Protein AF-A0AAU0UDK3-F1 (afdb_monomer_lite)

Radius of gyration: 18.2 Å; chains: 1; bounding box: 37×31×49 Å

Foldseek 3Di:
DDQDQADDPPAKDKDKDKAQPDPPPLVVDPDDPPDPVSVVVVVVSSVVIDIDMDIEHEPHEGGFACWDWDQDAPRDIYIYGYNDDAPDPPDRDPDDPDDDHDPDDDDD

Structure (mmCIF, N/CA/C/O backbone):
data_AF-A0AAU0UDK3-F1
#
_entry.id   AF-A0AAU0UDK3-F1
#
loop_
_atom_site.group_PDB
_atom_site.id
_atom_site.type_symbol
_atom_site.label_atom_id
_atom_site.label_alt_id
_atom_site.label_comp_id
_atom_site.label_asym_id
_atom_site.label_entity_id
_atom_site.label_seq_id
_atom_site.pdbx_PDB_ins_code
_atom_site.Cartn_x
_atom_site.Cartn_y
_atom_site.Cartn_z
_atom_site.occupancy
_atom_site.B_iso_or_equiv
_atom_site.auth_seq_id
_atom_site.auth_comp_id
_atom_site.auth_asym_id
_atom_site.auth_atom_id
_atom_site.pdbx_PDB_model_num
ATOM 1 N N . MET A 1 1 ? -18.490 5.723 -1.540 1.00 54.41 1 MET A N 1
ATOM 2 C CA . MET A 1 1 ? -18.559 4.925 -0.297 1.00 54.41 1 MET A CA 1
ATOM 3 C C . MET A 1 1 ? -17.689 5.622 0.732 1.00 54.41 1 MET A C 1
ATOM 5 O O . MET A 1 1 ? -16.573 5.978 0.385 1.00 54.41 1 MET A O 1
ATOM 9 N N . SER A 1 2 ? -18.206 5.893 1.926 1.00 76.62 2 SER A N 1
ATOM 10 C CA . SER A 1 2 ? -17.462 6.531 3.021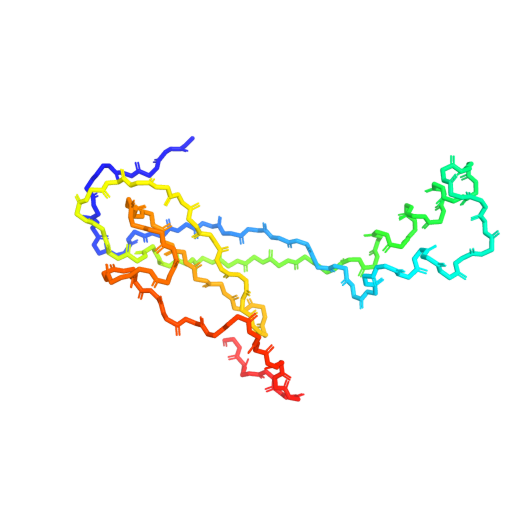 1.00 76.62 2 SER A CA 1
ATOM 11 C C . SER A 1 2 ? -17.440 5.592 4.221 1.00 76.62 2 SER A C 1
ATOM 13 O O . SER A 1 2 ? -18.413 4.867 4.434 1.00 76.62 2 SER A O 1
ATOM 15 N N . LEU A 1 3 ? -16.364 5.617 5.006 1.00 89.06 3 LEU A N 1
ATOM 16 C CA . LEU A 1 3 ? -16.321 4.900 6.279 1.00 89.06 3 LEU A CA 1
ATOM 17 C C . LEU A 1 3 ? -17.397 5.431 7.243 1.00 89.06 3 LEU A C 1
ATOM 19 O O . LEU A 1 3 ? -17.794 6.600 7.145 1.00 89.06 3 LEU A O 1
ATOM 23 N N . PRO A 1 4 ? -17.901 4.594 8.165 1.00 92.88 4 PRO A N 1
ATOM 24 C CA . PRO A 1 4 ? -18.857 5.042 9.165 1.00 92.88 4 PRO A CA 1
ATOM 25 C C . PRO A 1 4 ? -18.203 6.053 10.114 1.00 92.88 4 PRO A C 1
ATOM 27 O O . PRO A 1 4 ? -17.026 5.953 10.443 1.00 92.88 4 PRO A O 1
ATOM 30 N N . ARG A 1 5 ? -18.973 7.029 10.607 1.00 91.62 5 ARG A N 1
ATOM 31 C CA . ARG A 1 5 ? -18.448 8.024 11.563 1.00 91.62 5 ARG A CA 1
ATOM 32 C C . ARG A 1 5 ? -18.024 7.410 12.895 1.00 91.62 5 ARG A C 1
ATOM 34 O O . ARG A 1 5 ? -17.139 7.945 13.545 1.00 91.62 5 ARG A O 1
ATOM 41 N N . LYS A 1 6 ? -18.683 6.324 13.299 1.00 92.62 6 LYS A N 1
ATOM 42 C CA . LYS A 1 6 ? -18.348 5.549 14.491 1.00 92.62 6 LYS A CA 1
ATOM 43 C C . LYS A 1 6 ? -17.796 4.207 14.050 1.00 92.62 6 LYS A C 1
ATOM 45 O O . LYS A 1 6 ? -18.436 3.523 13.249 1.00 92.62 6 LYS A O 1
ATOM 50 N N . TRP A 1 7 ? -16.637 3.850 14.579 1.00 96.44 7 TRP A N 1
ATOM 51 C CA . TRP A 1 7 ? -16.073 2.525 14.393 1.00 96.44 7 TRP A CA 1
ATOM 52 C C . TRP A 1 7 ? -16.941 1.455 15.076 1.00 96.44 7 TRP A C 1
ATOM 54 O O . TRP A 1 7 ? -17.625 1.726 16.067 1.00 96.44 7 TRP A O 1
ATOM 64 N N . HIS A 1 8 ? -16.900 0.231 14.552 1.00 95.44 8 HIS A N 1
ATOM 65 C CA . HIS A 1 8 ? -17.461 -0.952 15.199 1.00 95.44 8 HIS A CA 1
ATOM 66 C C . HIS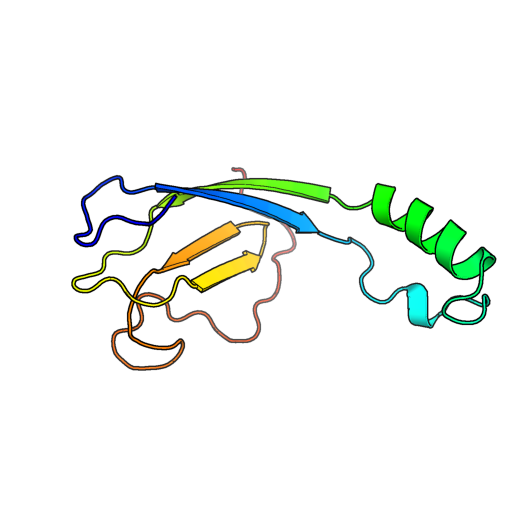 A 1 8 ? -16.580 -2.182 14.924 1.00 95.44 8 HIS A C 1
ATOM 68 O O . HIS A 1 8 ? -15.900 -2.222 13.894 1.00 95.44 8 HIS A O 1
ATOM 74 N N . PRO A 1 9 ? -16.622 -3.215 15.788 1.00 96.25 9 PRO A N 1
ATOM 75 C CA . PRO A 1 9 ? -15.918 -4.469 15.539 1.00 96.25 9 PRO A CA 1
ATOM 76 C C . PRO A 1 9 ? -16.319 -5.093 14.195 1.00 96.25 9 PRO A C 1
ATOM 78 O O . PRO A 1 9 ? -17.495 -5.059 13.818 1.00 96.25 9 PRO A O 1
ATOM 81 N N . GLY A 1 10 ? -15.342 -5.642 13.470 1.00 95.19 10 GLY A N 1
ATOM 82 C CA . GLY A 1 10 ? -15.538 -6.234 12.142 1.00 95.19 10 GLY A CA 1
ATOM 83 C C . GLY A 1 10 ? -15.685 -5.224 10.996 1.00 95.19 10 GLY A C 1
ATOM 84 O O . GLY A 1 10 ? -16.006 -5.619 9.873 1.00 95.19 10 GLY A O 1
ATOM 85 N N . LEU A 1 11 ? -15.468 -3.925 11.242 1.00 96.50 11 LEU A N 1
ATOM 86 C CA . LEU A 1 11 ? -15.381 -2.936 10.170 1.00 96.50 11 LEU A CA 1
ATOM 87 C C . LEU A 1 11 ? -14.169 -3.243 9.281 1.00 96.50 11 LEU A C 1
ATOM 89 O O . LEU A 1 11 ? -13.022 -3.075 9.690 1.00 96.50 11 LEU A O 1
ATOM 93 N N . THR A 1 12 ? -14.437 -3.661 8.047 1.00 96.75 12 THR A N 1
ATOM 94 C CA . THR A 1 12 ? -13.417 -4.040 7.067 1.00 96.75 12 THR A CA 1
ATOM 95 C C . THR A 1 12 ? -13.485 -3.177 5.819 1.00 96.75 12 THR A C 1
ATOM 97 O O . THR A 1 12 ? -14.530 -2.630 5.459 1.00 96.75 12 THR A O 1
ATOM 100 N N . VAL A 1 13 ? -12.353 -3.085 5.128 1.00 95.81 13 VAL A N 1
ATOM 101 C CA . VAL A 1 13 ? -12.243 -2.511 3.789 1.00 95.81 13 VAL A CA 1
ATOM 102 C C . VAL A 1 13 ? -11.595 -3.504 2.837 1.00 95.81 13 VAL A C 1
ATOM 104 O O . VAL A 1 13 ? -10.823 -4.372 3.242 1.00 95.81 13 VAL A O 1
ATOM 107 N N . VAL A 1 14 ? -11.903 -3.357 1.552 1.00 96.88 14 VAL A N 1
ATOM 108 C CA . VAL A 1 14 ? -11.191 -4.049 0.479 1.00 96.88 14 VAL A CA 1
ATOM 109 C C . VAL A 1 14 ? -10.096 -3.120 -0.023 1.00 96.88 14 VAL A C 1
ATOM 111 O O . VAL A 1 14 ? -10.390 -2.008 -0.459 1.00 96.88 14 VAL A O 1
ATOM 114 N N . VAL A 1 15 ? -8.851 -3.583 0.021 1.00 96.94 15 VAL A N 1
ATOM 115 C CA . VAL A 1 15 ? -7.707 -2.885 -0.567 1.00 96.94 15 VAL A CA 1
ATOM 116 C C . VAL A 1 15 ? -7.234 -3.680 -1.772 1.00 96.94 15 VAL A C 1
ATOM 118 O O . VAL A 1 15 ? -6.922 -4.864 -1.655 1.00 96.94 15 VAL A O 1
ATOM 121 N N . GLU A 1 16 ? -7.190 -3.023 -2.926 1.00 97.19 16 GLU A N 1
ATOM 122 C CA . GLU A 1 16 ? -6.663 -3.569 -4.175 1.00 97.19 16 GLU A CA 1
ATOM 123 C C . GLU A 1 16 ? -5.482 -2.713 -4.619 1.00 97.19 16 GLU A C 1
ATOM 125 O O . GLU A 1 16 ? -5.566 -1.483 -4.625 1.00 97.19 16 GLU A O 1
ATOM 130 N N . TRP A 1 17 ? -4.370 -3.356 -4.963 1.00 95.94 17 TRP A N 1
ATOM 131 C CA . TRP A 1 17 ? -3.170 -2.659 -5.410 1.00 95.94 17 TRP A CA 1
ATOM 132 C C . TRP A 1 17 ? -2.403 -3.465 -6.446 1.00 95.94 17 TRP A C 1
ATOM 134 O O . TRP A 1 17 ? -2.582 -4.673 -6.612 1.00 95.94 17 TRP A O 1
ATOM 144 N N . GLU A 1 18 ? -1.535 -2.761 -7.159 1.00 95.25 18 GLU A N 1
ATOM 145 C CA . GLU A 1 18 ? -0.683 -3.314 -8.196 1.00 95.25 18 GLU A CA 1
ATOM 146 C C . GLU A 1 18 ? 0.784 -3.040 -7.827 1.00 95.25 18 GLU A C 1
ATOM 148 O O . GLU A 1 18 ? 1.134 -1.921 -7.453 1.00 95.25 18 GLU A O 1
ATOM 153 N N . LYS A 1 19 ? 1.634 -4.071 -7.882 1.00 92.81 19 LYS A N 1
ATOM 154 C CA . LYS A 1 19 ? 3.064 -4.005 -7.549 1.00 92.81 19 LYS A CA 1
ATOM 155 C C . LYS A 1 19 ? 3.885 -4.251 -8.811 1.00 92.81 19 LYS A C 1
ATOM 157 O O . LYS A 1 19 ? 3.811 -5.332 -9.401 1.00 92.81 19 LYS A O 1
ATOM 162 N N . ASP A 1 20 ? 4.675 -3.251 -9.189 1.00 93.56 20 ASP A N 1
ATOM 163 C CA . ASP A 1 20 ? 5.724 -3.364 -10.206 1.00 93.56 20 ASP A CA 1
ATOM 164 C C . ASP A 1 20 ? 6.908 -4.157 -9.615 1.00 93.56 20 ASP A C 1
ATOM 166 O O . ASP A 1 20 ? 7.450 -3.745 -8.584 1.00 93.56 20 ASP A O 1
ATOM 170 N N . PRO A 1 21 ? 7.301 -5.305 -10.201 1.00 89.81 21 PRO A N 1
ATOM 171 C CA . PRO A 1 21 ? 8.424 -6.103 -9.709 1.00 89.81 21 PRO A CA 1
ATOM 172 C C . PRO A 1 21 ? 9.791 -5.453 -9.971 1.00 89.81 21 PRO A C 1
ATOM 174 O O . PRO A 1 21 ? 10.784 -5.831 -9.350 1.00 89.81 21 PRO A O 1
ATOM 177 N N . THR A 1 22 ? 9.865 -4.491 -10.889 1.00 91.00 22 THR A N 1
ATOM 178 C CA . THR A 1 22 ? 11.103 -3.842 -11.330 1.00 91.00 22 THR A CA 1
ATOM 179 C C . THR A 1 22 ? 10.949 -2.318 -11.355 1.00 91.00 22 THR A C 1
ATOM 181 O O . THR A 1 22 ? 11.134 -1.685 -12.403 1.00 91.00 22 THR A O 1
ATOM 184 N N . PRO A 1 23 ? 10.644 -1.696 -10.201 1.00 88.81 23 PRO A N 1
ATOM 185 C CA . PRO A 1 23 ? 10.412 -0.263 -10.140 1.00 88.81 23 PRO A CA 1
ATOM 186 C C . PRO A 1 23 ? 11.645 0.494 -10.641 1.00 88.81 23 PRO A C 1
ATOM 188 O O . PRO A 1 23 ? 12.790 0.139 -10.355 1.00 88.81 23 PRO A O 1
ATOM 191 N N . HIS A 1 24 ? 11.405 1.553 -11.412 1.00 89.88 24 HIS A N 1
ATOM 192 C CA . HIS A 1 24 ? 12.443 2.412 -11.994 1.00 89.88 24 HIS A CA 1
ATOM 193 C C . HIS A 1 24 ? 13.377 1.752 -13.021 1.00 89.88 24 HIS A C 1
ATOM 195 O O . HIS A 1 24 ? 14.345 2.387 -13.449 1.00 89.88 24 HIS A O 1
ATOM 201 N N . ALA A 1 25 ? 13.080 0.536 -13.502 1.00 92.50 25 ALA A N 1
ATOM 202 C CA . ALA A 1 25 ? 13.849 -0.090 -14.583 1.00 92.50 25 ALA A CA 1
ATOM 203 C C . ALA A 1 25 ? 13.943 0.801 -15.836 1.00 92.50 25 ALA A C 1
ATOM 205 O O . ALA A 1 25 ? 14.968 0.786 -16.522 1.00 92.50 25 ALA A O 1
ATOM 206 N N . TYR A 1 26 ? 12.926 1.642 -16.069 1.00 90.19 26 TYR A N 1
ATOM 207 C CA . TYR A 1 26 ? 12.884 2.620 -17.157 1.00 90.19 26 TYR A CA 1
ATOM 208 C C . TYR A 1 26 ? 14.073 3.585 -17.192 1.00 90.19 26 TYR A C 1
ATOM 210 O O . TYR A 1 26 ? 14.399 4.099 -18.256 1.00 90.19 26 TYR A O 1
ATOM 218 N N . GLY A 1 27 ? 14.746 3.827 -16.062 1.00 91.62 27 GLY A N 1
ATOM 219 C CA . GLY A 1 27 ? 15.914 4.709 -16.009 1.00 91.62 27 GLY A CA 1
ATOM 220 C C . GLY A 1 27 ? 17.153 4.145 -16.714 1.00 91.62 27 GLY A C 1
ATOM 221 O O . GLY A 1 27 ? 18.085 4.892 -16.989 1.00 91.62 27 GLY A O 1
ATOM 222 N N . LYS A 1 28 ? 17.177 2.838 -17.007 1.00 93.81 28 LYS A N 1
ATOM 223 C CA . LYS A 1 28 ? 18.291 2.155 -17.692 1.00 93.81 28 LYS A CA 1
ATOM 224 C C . LYS A 1 28 ? 17.987 1.840 -19.156 1.00 93.81 28 LYS A C 1
ATOM 226 O O . LYS A 1 28 ? 18.780 1.176 -19.821 1.00 93.81 28 LYS A O 1
ATOM 231 N N . TRP A 1 29 ? 16.809 2.218 -19.636 1.00 94.69 29 TRP A N 1
ATOM 232 C CA . TRP A 1 29 ? 16.376 1.893 -20.985 1.00 94.69 29 TRP A CA 1
ATOM 233 C C . TRP A 1 29 ? 17.053 2.803 -22.015 1.00 94.69 29 TRP A C 1
ATOM 235 O O . TRP A 1 29 ? 17.241 3.988 -21.741 1.00 94.69 29 TRP A O 1
ATOM 245 N N . PRO A 1 30 ? 17.438 2.269 -23.188 1.00 95.44 30 PRO A N 1
ATOM 246 C CA . PRO A 1 30 ? 18.061 3.064 -24.242 1.00 95.44 30 PRO A CA 1
ATOM 247 C C . PRO A 1 30 ? 17.070 4.002 -24.947 1.00 95.44 30 PRO A C 1
ATOM 249 O O . PRO A 1 30 ? 17.490 4.980 -25.561 1.00 95.44 30 PRO A O 1
ATOM 252 N N . GLU A 1 31 ? 15.767 3.706 -24.899 1.00 95.44 31 GLU A N 1
ATOM 253 C CA . GLU A 1 31 ? 14.735 4.534 -25.515 1.00 95.44 31 GLU A CA 1
ATOM 254 C C . GLU A 1 31 ? 14.642 5.912 -24.829 1.00 95.44 31 GLU A C 1
ATOM 256 O O . GLU A 1 31 ? 14.518 5.971 -23.601 1.00 95.44 31 GLU A O 1
ATOM 261 N N . PRO A 1 32 ? 14.618 7.031 -25.585 1.00 95.25 32 PRO A N 1
ATOM 262 C CA . PRO A 1 32 ? 14.378 8.350 -25.011 1.00 95.25 32 PRO A CA 1
ATOM 263 C C . PRO A 1 32 ? 13.061 8.377 -24.237 1.00 95.25 32 PRO A C 1
ATOM 265 O O . PRO A 1 32 ? 12.032 7.901 -24.732 1.00 95.25 32 PRO A O 1
ATOM 268 N N . MET A 1 33 ? 13.089 8.943 -23.032 1.00 93.75 33 MET A N 1
ATOM 269 C CA . MET A 1 33 ? 11.916 9.033 -22.166 1.00 93.75 33 MET A CA 1
ATOM 270 C C . MET A 1 33 ? 10.751 9.710 -22.900 1.00 93.75 33 MET A C 1
ATOM 272 O O . MET A 1 33 ? 10.945 10.720 -23.572 1.00 93.75 33 MET A O 1
ATOM 276 N N . PHE A 1 34 ? 9.553 9.134 -22.778 1.00 94.00 34 PHE A N 1
ATOM 277 C CA . PHE A 1 34 ? 8.320 9.595 -23.438 1.00 94.00 34 PHE A CA 1
ATOM 278 C C . PHE A 1 34 ? 8.301 9.528 -24.976 1.00 94.00 34 PHE A C 1
ATOM 280 O O . PHE A 1 34 ? 7.372 10.031 -25.600 1.00 94.00 34 PHE A O 1
ATOM 287 N N . SER A 1 35 ? 9.279 8.877 -25.612 1.00 96.62 35 SER A N 1
ATOM 288 C CA . SER A 1 35 ? 9.153 8.497 -27.025 1.00 96.62 35 SER A CA 1
ATOM 289 C C . SER A 1 35 ? 8.090 7.411 -27.225 1.00 96.62 35 SER A C 1
ATOM 291 O O . SER A 1 35 ? 7.745 6.680 -26.292 1.00 96.62 35 SER A O 1
ATOM 293 N N . ASP A 1 36 ? 7.615 7.230 -28.459 1.00 97.56 36 ASP A N 1
ATOM 294 C CA . ASP A 1 36 ? 6.664 6.158 -28.788 1.00 97.56 36 ASP A CA 1
ATOM 295 C C . ASP A 1 36 ? 7.210 4.771 -28.422 1.00 97.56 36 ASP A C 1
ATOM 297 O O . ASP A 1 36 ? 6.491 3.933 -27.874 1.00 97.56 36 ASP A O 1
ATOM 301 N N . ALA A 1 37 ? 8.507 4.544 -28.657 1.00 96.56 37 ALA A N 1
ATOM 302 C CA . ALA A 1 37 ? 9.188 3.309 -28.278 1.00 96.56 37 ALA A CA 1
ATOM 303 C C . ALA A 1 37 ? 9.205 3.116 -26.751 1.00 96.56 37 ALA A C 1
ATOM 305 O O . ALA A 1 37 ? 8.902 2.024 -26.262 1.00 96.56 37 ALA A O 1
ATOM 306 N N . TRP A 1 38 ? 9.468 4.186 -25.992 1.00 96.25 38 TRP A N 1
ATOM 307 C CA . TRP A 1 38 ? 9.416 4.167 -24.530 1.00 96.25 38 TRP A CA 1
ATOM 308 C C . TRP A 1 38 ? 8.005 3.859 -24.017 1.00 96.25 38 TRP A C 1
ATOM 310 O O . TRP A 1 38 ? 7.831 2.979 -23.175 1.00 96.25 38 TRP A O 1
ATOM 320 N N . HIS A 1 39 ? 6.974 4.508 -24.565 1.00 96.12 39 HIS A N 1
ATOM 321 C CA . HIS A 1 39 ? 5.580 4.247 -24.198 1.00 96.12 39 HIS A CA 1
ATOM 322 C C . HIS A 1 39 ? 5.145 2.817 -24.541 1.00 96.12 39 HIS A C 1
ATOM 324 O O . HIS A 1 39 ? 4.479 2.163 -23.731 1.00 96.12 39 HIS A O 1
ATOM 330 N N . ALA A 1 40 ? 5.552 2.302 -25.705 1.00 96.19 40 ALA A N 1
ATOM 331 C CA . ALA A 1 40 ? 5.282 0.928 -26.109 1.00 96.19 40 ALA A CA 1
ATOM 332 C C . ALA A 1 40 ? 5.925 -0.080 -25.148 1.00 96.19 40 ALA A C 1
ATOM 334 O O . ALA A 1 40 ? 5.286 -1.067 -24.776 1.00 96.19 40 ALA A O 1
ATOM 335 N N . ARG A 1 41 ? 7.160 0.178 -24.702 1.00 95.06 41 ARG A N 1
ATOM 336 C CA . ARG A 1 41 ? 7.839 -0.659 -23.711 1.00 95.06 41 ARG A CA 1
ATOM 337 C C . ARG A 1 41 ? 7.198 -0.559 -22.332 1.00 95.06 41 ARG A C 1
ATOM 339 O O . ARG A 1 41 ? 6.860 -1.595 -21.773 1.00 95.06 41 ARG A O 1
ATOM 346 N N . MET A 1 42 ? 6.920 0.644 -21.829 1.00 94.00 42 MET A N 1
ATOM 347 C CA . MET A 1 42 ? 6.197 0.830 -20.563 1.00 94.00 42 MET A CA 1
ATOM 348 C C . MET A 1 42 ? 4.882 0.052 -20.536 1.00 94.00 42 MET A C 1
ATOM 350 O O . MET A 1 42 ? 4.541 -0.555 -19.525 1.00 94.00 42 MET A O 1
ATOM 354 N N . LYS A 1 43 ? 4.135 0.047 -21.648 1.00 94.75 43 LYS A N 1
ATOM 355 C CA . LYS A 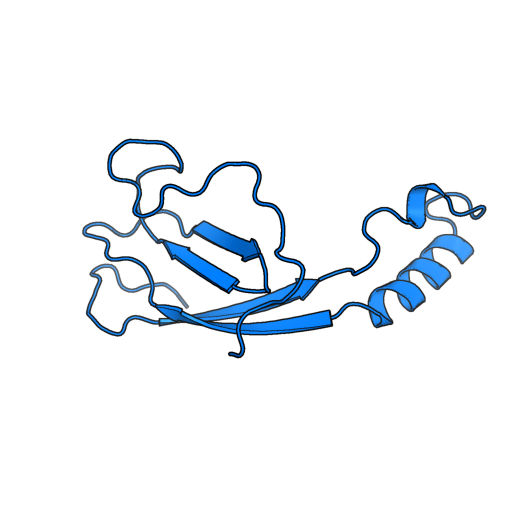1 43 ? 2.890 -0.720 -21.752 1.00 94.75 43 LYS A CA 1
ATOM 356 C C . LYS A 1 43 ? 3.124 -2.225 -21.609 1.00 94.75 43 LYS A C 1
ATOM 358 O O . LYS A 1 43 ? 2.297 -2.879 -20.989 1.00 94.75 43 LYS A O 1
ATOM 363 N N . LYS A 1 44 ? 4.219 -2.761 -22.161 1.00 93.69 44 LYS A N 1
ATOM 364 C CA . LYS A 1 44 ? 4.600 -4.174 -21.998 1.00 93.69 44 LYS A CA 1
ATOM 365 C C . LYS A 1 44 ? 5.011 -4.480 -20.560 1.00 93.69 44 LYS A C 1
ATOM 367 O O . LYS A 1 44 ? 4.543 -5.462 -20.009 1.00 93.69 44 LYS A O 1
ATOM 372 N N . GLU A 1 45 ? 5.821 -3.625 -19.947 1.00 92.62 45 GLU A N 1
ATOM 373 C CA . GLU A 1 45 ? 6.324 -3.825 -18.579 1.00 92.62 45 GLU A CA 1
ATOM 374 C C . GLU A 1 45 ? 5.190 -3.785 -17.549 1.00 92.62 45 GLU A C 1
ATOM 376 O O . GLU A 1 45 ? 5.137 -4.630 -16.665 1.00 92.62 45 GLU A O 1
ATOM 381 N N . LYS A 1 46 ? 4.191 -2.909 -17.739 1.00 91.31 46 LYS A N 1
ATOM 382 C CA . LYS A 1 46 ? 2.974 -2.892 -16.909 1.00 91.31 46 LYS A CA 1
ATOM 383 C C . LYS A 1 46 ? 2.201 -4.215 -16.910 1.00 91.31 46 LYS A C 1
ATOM 385 O O . LYS A 1 46 ? 1.457 -4.467 -15.971 1.00 91.31 46 LYS A O 1
ATOM 390 N N . LEU A 1 47 ? 2.344 -5.058 -17.938 1.00 92.88 47 LEU A N 1
ATOM 391 C CA . LEU A 1 47 ? 1.704 -6.381 -17.959 1.00 92.88 47 LEU A CA 1
ATOM 392 C C . LEU A 1 47 ? 2.345 -7.353 -16.963 1.00 92.88 47 LEU A C 1
ATOM 394 O O . LEU A 1 47 ? 1.694 -8.313 -16.564 1.00 92.88 47 LEU A O 1
ATOM 398 N N . ASN A 1 48 ? 3.591 -7.100 -16.558 1.00 93.00 48 ASN A N 1
ATOM 399 C CA . ASN A 1 48 ? 4.307 -7.901 -15.567 1.00 93.00 48 ASN A CA 1
ATOM 400 C C . ASN A 1 48 ? 3.962 -7.497 -14.130 1.00 93.00 48 ASN A C 1
ATOM 402 O O . ASN A 1 48 ? 4.413 -8.146 -13.184 1.00 93.00 48 ASN A O 1
ATOM 406 N N . ASN A 1 49 ? 3.186 -6.428 -13.948 1.00 93.88 49 ASN A N 1
ATOM 407 C CA . ASN A 1 49 ? 2.774 -6.008 -12.626 1.00 93.88 49 ASN A CA 1
ATOM 408 C C . ASN A 1 49 ? 1.896 -7.079 -11.972 1.00 93.88 49 ASN A C 1
ATOM 410 O O . ASN A 1 49 ? 1.013 -7.675 -12.592 1.00 93.88 49 ASN A O 1
ATOM 414 N N . THR A 1 50 ? 2.119 -7.295 -10.682 1.00 93.38 50 THR A N 1
ATOM 415 C CA . THR A 1 50 ? 1.330 -8.238 -9.889 1.00 93.38 50 THR A CA 1
ATOM 416 C C . THR A 1 50 ? 0.164 -7.514 -9.238 1.00 93.38 50 THR A C 1
ATOM 418 O O . THR A 1 50 ? 0.325 -6.403 -8.735 1.00 93.38 50 THR A O 1
ATOM 421 N N . ARG A 1 51 ? -1.018 -8.130 -9.248 1.00 94.88 51 ARG A N 1
ATOM 422 C CA . ARG A 1 51 ? -2.221 -7.572 -8.624 1.00 94.88 51 ARG A CA 1
ATOM 423 C C . ARG A 1 51 ? -2.517 -8.293 -7.330 1.00 94.88 51 ARG A C 1
ATOM 425 O O . ARG A 1 51 ? -2.475 -9.519 -7.279 1.00 94.88 51 ARG A O 1
ATOM 432 N N . HIS A 1 52 ? -2.859 -7.515 -6.320 1.00 95.19 52 HIS A N 1
ATOM 433 C CA . HIS A 1 52 ? -3.093 -7.988 -4.970 1.00 95.19 52 HIS A CA 1
ATOM 434 C C . HIS A 1 52 ? -4.414 -7.444 -4.456 1.00 95.19 52 HIS A C 1
ATOM 436 O O . HIS A 1 52 ? -4.870 -6.369 -4.858 1.00 95.19 52 HIS A O 1
ATOM 442 N N . ARG A 1 53 ? -5.029 -8.211 -3.564 1.00 96.19 53 ARG A N 1
ATOM 443 C CA . ARG A 1 53 ? -6.293 -7.865 -2.936 1.00 96.19 53 ARG A CA 1
ATOM 444 C C . ARG A 1 53 ? -6.320 -8.411 -1.522 1.00 96.19 53 ARG A C 1
ATOM 446 O O . ARG A 1 53 ? -6.060 -9.593 -1.323 1.00 96.19 53 ARG A O 1
ATOM 453 N N . ALA A 1 54 ? -6.710 -7.572 -0.573 1.00 95.81 54 ALA A N 1
ATOM 454 C CA . ALA A 1 54 ? -6.887 -7.961 0.817 1.00 95.81 54 ALA A CA 1
ATOM 455 C C . ALA A 1 54 ? -8.187 -7.381 1.378 1.00 95.81 54 ALA A C 1
ATOM 457 O O . ALA A 1 54 ? -8.595 -6.274 1.022 1.00 95.81 54 ALA A O 1
ATOM 458 N N . ILE A 1 55 ? -8.834 -8.143 2.259 1.00 96.75 55 ILE A N 1
ATOM 459 C CA . ILE A 1 55 ? -9.889 -7.638 3.138 1.00 96.75 55 ILE A CA 1
ATOM 460 C C . ILE A 1 55 ? -9.216 -7.383 4.479 1.00 96.75 55 ILE A C 1
ATOM 462 O O . ILE A 1 55 ? -8.661 -8.308 5.066 1.00 96.75 55 ILE A O 1
ATOM 466 N N . VAL A 1 56 ? -9.222 -6.133 4.924 1.00 96.75 56 VAL A N 1
ATOM 467 C CA . VAL A 1 56 ? -8.441 -5.686 6.082 1.00 96.75 56 VAL A CA 1
ATOM 468 C C . VAL A 1 56 ? -9.372 -5.008 7.069 1.00 96.75 56 VAL A C 1
ATOM 470 O O . VAL A 1 56 ? -10.206 -4.191 6.674 1.00 96.75 56 VAL A O 1
ATOM 473 N N . GLU A 1 57 ? -9.240 -5.344 8.348 1.00 96.62 57 GLU A N 1
ATOM 474 C CA . GLU A 1 57 ? -9.931 -4.620 9.411 1.00 96.62 57 GLU A CA 1
ATOM 475 C C . GLU A 1 57 ? -9.351 -3.215 9.566 1.00 96.62 57 GLU A C 1
ATOM 477 O O . GLU A 1 57 ? -8.136 -3.010 9.560 1.00 96.62 57 GLU A O 1
ATOM 482 N N . VAL A 1 58 ? -10.235 -2.232 9.708 1.00 97.12 58 VAL A N 1
ATOM 483 C CA . VAL A 1 58 ? -9.829 -0.855 9.979 1.00 97.12 58 VAL A CA 1
ATOM 484 C C . VAL A 1 58 ? -9.500 -0.740 11.460 1.00 97.12 58 VAL A C 1
ATOM 486 O O . VAL A 1 58 ? -10.325 -1.105 12.305 1.00 97.12 58 VAL A O 1
ATOM 489 N N . ALA A 1 59 ? -8.322 -0.202 11.777 1.00 96.94 59 ALA A N 1
ATOM 490 C CA . ALA A 1 59 ? -7.931 0.054 13.157 1.00 96.94 59 ALA A CA 1
ATOM 491 C C . ALA A 1 59 ? -9.010 0.873 13.895 1.00 96.94 59 ALA A C 1
ATOM 493 O O . ALA A 1 59 ? -9.603 1.771 13.287 1.00 96.94 59 ALA A O 1
ATOM 494 N N . PRO A 1 60 ? -9.267 0.595 15.186 1.00 95.81 60 PRO A N 1
ATOM 495 C CA . PRO A 1 60 ? -10.250 1.336 15.966 1.00 95.81 60 PRO A CA 1
ATOM 496 C C . PRO A 1 60 ? -10.014 2.848 15.934 1.00 95.81 60 PRO A C 1
ATOM 498 O O . PRO A 1 60 ? -8.884 3.312 16.084 1.00 95.81 60 PRO A O 1
ATOM 501 N N . TYR A 1 61 ? -11.094 3.611 15.768 1.00 94.50 61 TYR A N 1
ATOM 502 C CA . TYR A 1 61 ? -11.080 5.071 15.833 1.00 94.50 61 TYR A CA 1
ATOM 503 C C . TYR A 1 61 ? -12.318 5.596 16.562 1.00 94.50 61 TYR A C 1
ATOM 505 O O . TYR A 1 61 ? -13.426 5.082 16.397 1.00 94.50 61 TYR A O 1
ATOM 513 N N . GLU A 1 62 ? -12.131 6.637 17.369 1.00 92.38 62 GLU A N 1
ATOM 514 C CA . GLU A 1 62 ? -13.232 7.329 18.052 1.00 92.38 62 GLU A CA 1
ATOM 515 C C . GLU A 1 62 ? -13.858 8.395 17.150 1.00 92.38 62 GLU A C 1
ATOM 517 O O . GLU A 1 62 ? -15.081 8.481 17.024 1.00 92.38 62 GLU A O 1
ATOM 522 N N . GLU A 1 63 ? -13.003 9.165 16.476 1.00 91.69 63 GLU A N 1
ATOM 523 C CA . GLU A 1 63 ? -13.372 10.165 15.484 1.00 91.69 63 GLU A CA 1
ATOM 524 C C . GLU A 1 63 ? -12.801 9.766 14.122 1.00 91.69 63 GLU A C 1
ATOM 526 O O . GLU A 1 63 ? -11.615 9.455 13.993 1.00 91.69 63 GLU A O 1
ATOM 531 N N . LEU A 1 64 ? -13.666 9.762 13.105 1.00 93.50 64 LEU A N 1
ATOM 532 C CA . LEU A 1 64 ? -13.269 9.470 11.734 1.00 93.50 64 LEU A CA 1
ATOM 533 C C . LEU A 1 64 ? -12.358 10.584 11.207 1.00 93.50 64 LEU A C 1
ATOM 535 O O . LEU A 1 64 ? -12.799 11.725 11.062 1.00 93.50 64 LEU A O 1
ATOM 539 N N . GLY A 1 65 ? -11.124 10.228 10.866 1.00 93.31 65 GLY A N 1
ATOM 540 C CA . GLY A 1 65 ? -10.152 11.134 10.263 1.00 93.31 65 GLY A CA 1
ATOM 541 C C . GLY A 1 65 ? -9.713 10.705 8.866 1.00 93.31 65 GLY A C 1
ATOM 542 O O . GLY A 1 65 ? -10.520 10.254 8.048 1.00 93.31 65 GLY A O 1
ATOM 543 N N . VAL A 1 66 ? -8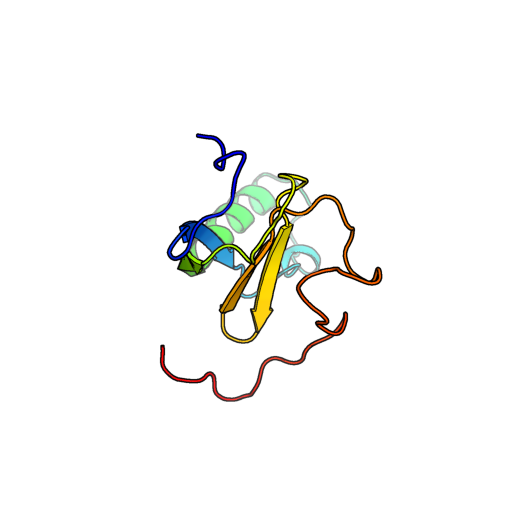.422 10.887 8.581 1.00 92.75 66 VAL A N 1
ATOM 544 C CA . VAL A 1 66 ? -7.818 10.543 7.289 1.00 92.75 66 VAL A CA 1
ATOM 545 C C . VAL A 1 66 ? -7.609 9.037 7.214 1.00 92.75 66 VAL A C 1
ATOM 547 O O . VAL A 1 66 ? -7.231 8.400 8.194 1.00 92.75 66 VAL A O 1
ATOM 550 N N . ILE A 1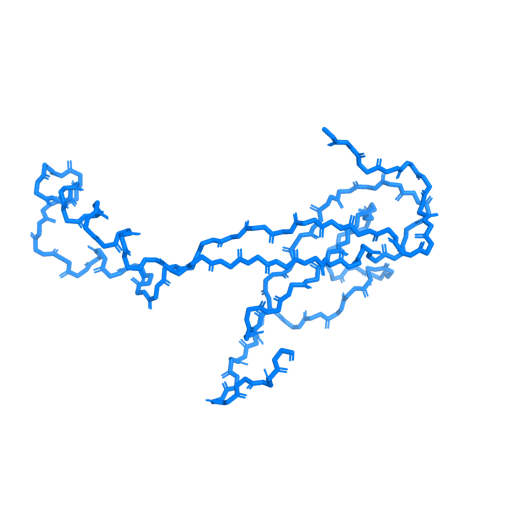 67 ? -7.872 8.471 6.037 1.00 93.94 67 ILE A N 1
ATOM 551 C CA . ILE A 1 67 ? -7.595 7.064 5.767 1.00 93.94 67 ILE A CA 1
ATOM 552 C C . ILE A 1 67 ? -6.136 6.932 5.347 1.00 93.94 67 ILE A C 1
ATOM 554 O O . ILE A 1 67 ? -5.756 7.436 4.291 1.00 93.94 67 ILE A O 1
ATOM 558 N N . ASP A 1 68 ? -5.362 6.198 6.136 1.00 95.19 68 ASP A N 1
ATOM 559 C CA . ASP A 1 68 ? -4.012 5.781 5.783 1.00 95.19 68 ASP A CA 1
ATOM 560 C C . ASP A 1 68 ? -4.005 4.289 5.461 1.00 95.19 68 ASP A C 1
ATOM 562 O O . ASP A 1 68 ? -4.552 3.467 6.204 1.00 95.19 68 ASP A O 1
ATOM 566 N N . VAL A 1 69 ? -3.347 3.938 4.359 1.00 95.75 69 VAL A N 1
ATOM 567 C CA . VAL A 1 69 ? -3.115 2.554 3.944 1.00 95.75 69 VAL A CA 1
ATOM 568 C C . VAL A 1 69 ? -1.615 2.296 3.984 1.00 95.75 69 VAL A C 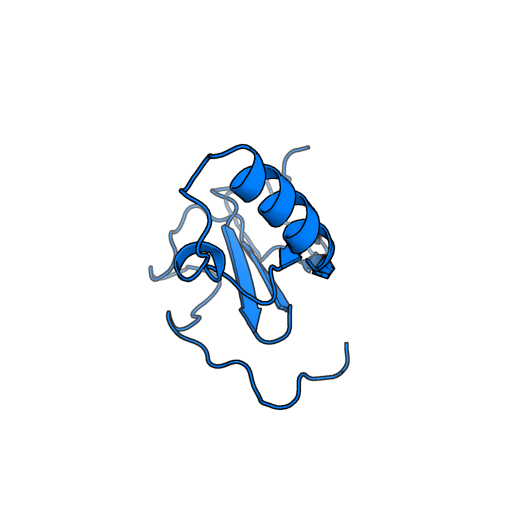1
ATOM 570 O O . VAL A 1 69 ? -0.851 2.909 3.239 1.00 95.75 69 VAL A O 1
ATOM 573 N N . HIS A 1 70 ? -1.196 1.380 4.852 1.00 95.31 70 HIS A N 1
ATOM 574 C CA . HIS A 1 70 ? 0.194 0.956 4.984 1.00 95.31 70 HIS A CA 1
ATOM 575 C C . HIS A 1 70 ? 0.415 -0.303 4.163 1.00 95.31 70 HIS A C 1
ATOM 577 O O . HIS A 1 70 ? -0.188 -1.335 4.452 1.00 95.31 70 HIS A O 1
ATOM 583 N N . PHE A 1 71 ? 1.296 -0.229 3.168 1.00 94.00 71 PHE A N 1
ATOM 584 C CA . PHE A 1 71 ? 1.786 -1.401 2.448 1.00 94.00 71 PHE A CA 1
ATOM 585 C C . PHE A 1 71 ? 3.019 -1.938 3.167 1.00 94.00 71 PHE A C 1
ATOM 587 O O . PHE A 1 71 ? 4.054 -1.275 3.230 1.00 94.00 71 PHE A O 1
ATOM 594 N N . LEU A 1 72 ? 2.883 -3.128 3.732 1.00 93.69 72 LEU A N 1
ATOM 595 C CA . LEU A 1 72 ? 3.906 -3.797 4.521 1.00 93.69 72 LEU A CA 1
ATOM 596 C C . LEU A 1 72 ? 4.599 -4.881 3.677 1.00 93.69 72 LEU A C 1
ATOM 598 O O . LEU A 1 72 ? 4.098 -5.264 2.610 1.00 93.69 72 LEU A O 1
ATOM 602 N N . PRO A 1 73 ? 5.752 -5.400 4.133 1.00 92.44 73 PRO A N 1
ATOM 603 C CA . PRO A 1 73 ? 6.376 -6.556 3.505 1.00 92.44 73 PRO A CA 1
ATOM 604 C C . PRO A 1 73 ? 5.419 -7.737 3.332 1.00 92.44 73 PRO A C 1
ATOM 606 O O . PRO A 1 73 ? 4.433 -7.868 4.060 1.00 92.44 73 PRO A O 1
ATOM 609 N N . CYS A 1 74 ? 5.717 -8.622 2.380 1.00 91.38 74 CYS A N 1
ATOM 610 C CA . CYS A 1 74 ? 4.911 -9.809 2.111 1.00 91.38 74 CYS A CA 1
ATOM 611 C C . CYS A 1 74 ? 3.472 -9.516 1.687 1.00 91.38 74 CYS A C 1
ATOM 613 O O . CYS A 1 74 ? 2.575 -10.321 1.928 1.00 91.38 74 CYS A O 1
ATOM 615 N N . ASN A 1 75 ? 3.254 -8.372 1.028 1.00 91.75 75 ASN A N 1
ATOM 616 C CA . ASN A 1 75 ? 1.941 -7.947 0.536 1.00 91.75 75 ASN A CA 1
ATOM 617 C C . ASN A 1 75 ? 0.890 -7.848 1.661 1.00 91.75 75 ASN A C 1
ATOM 619 O O . ASN A 1 75 ? -0.307 -7.986 1.416 1.00 91.75 75 ASN A O 1
ATOM 623 N N . GLN A 1 76 ? 1.337 -7.602 2.894 1.00 93.38 76 GLN A N 1
ATOM 624 C CA . GLN A 1 76 ? 0.455 -7.312 4.014 1.00 93.38 76 GLN A CA 1
ATOM 625 C C . GLN A 1 76 ? 0.019 -5.849 3.960 1.00 93.38 76 GLN A C 1
ATOM 627 O O . GLN A 1 76 ? 0.753 -4.976 3.492 1.00 93.38 76 GLN A O 1
ATOM 632 N N . VAL A 1 77 ? -1.188 -5.575 4.444 1.00 95.94 77 VAL A N 1
ATOM 633 C CA . VAL A 1 77 ? -1.751 -4.227 4.462 1.00 95.94 77 VAL A CA 1
ATOM 634 C C . VAL A 1 77 ? -2.371 -3.958 5.822 1.00 95.94 77 VAL A C 1
ATOM 636 O O . VAL A 1 77 ? -3.057 -4.816 6.372 1.00 95.94 77 VAL A O 1
ATOM 639 N N . ALA A 1 78 ? -2.149 -2.755 6.340 1.00 96.94 78 ALA A N 1
ATOM 640 C CA . ALA A 1 78 ? -2.820 -2.247 7.528 1.00 96.94 78 ALA A CA 1
ATOM 641 C C . ALA A 1 78 ? -3.527 -0.931 7.193 1.00 96.94 78 ALA A C 1
ATOM 643 O O . ALA A 1 78 ? -3.011 -0.123 6.421 1.00 96.94 78 ALA A O 1
ATOM 644 N N . VAL A 1 79 ? -4.716 -0.720 7.756 1.00 97.19 79 VAL A N 1
ATOM 645 C CA . VAL A 1 79 ? -5.541 0.457 7.460 1.00 97.19 79 VAL A CA 1
ATOM 646 C C . VAL A 1 79 ? -5.938 1.153 8.751 1.00 97.19 79 VAL A C 1
ATOM 648 O O . VAL A 1 79 ? -6.443 0.520 9.677 1.00 97.19 79 VAL A O 1
ATOM 651 N N . SER A 1 80 ? -5.758 2.469 8.796 1.00 96.19 80 SER A N 1
ATOM 652 C CA . SER A 1 80 ? -6.286 3.335 9.853 1.00 96.19 80 SER A CA 1
ATOM 653 C C . SER A 1 80 ? -7.135 4.445 9.256 1.00 96.19 80 SER A C 1
ATOM 655 O O . SER A 1 80 ? -6.948 4.825 8.106 1.00 96.19 80 SER A O 1
ATOM 657 N N . ALA A 1 81 ? -8.066 4.969 10.048 1.00 95.81 81 ALA A N 1
ATOM 658 C CA . ALA A 1 81 ? -8.944 6.067 9.655 1.00 95.81 81 ALA A CA 1
ATOM 659 C C . ALA A 1 81 ? -9.060 7.115 10.778 1.00 95.81 81 ALA A C 1
ATOM 661 O O . ALA A 1 81 ? -10.159 7.487 11.187 1.00 95.81 81 ALA A O 1
ATOM 662 N N . VAL A 1 82 ? -7.917 7.532 11.330 1.00 95.06 82 VAL A N 1
ATOM 663 C CA . VAL A 1 82 ? -7.815 8.401 12.517 1.00 95.06 82 VAL A CA 1
ATOM 664 C C . VAL A 1 82 ? -7.440 9.837 12.139 1.00 95.06 82 VAL A C 1
ATOM 666 O O . VAL A 1 82 ? -6.950 10.103 11.045 1.00 95.06 82 VAL A O 1
ATOM 669 N N . ALA A 1 83 ? -7.659 10.791 13.046 1.00 92.62 83 ALA A N 1
ATOM 670 C CA . ALA A 1 83 ? -7.252 12.190 12.856 1.00 92.62 83 ALA A CA 1
ATOM 671 C C . ALA A 1 83 ? -5.770 12.460 13.202 1.00 92.62 83 ALA A C 1
ATOM 673 O O . ALA A 1 83 ? -5.253 13.544 12.939 1.00 92.62 83 ALA A O 1
ATOM 674 N N . VAL A 1 84 ? -5.091 11.481 13.806 1.00 93.56 84 VAL A N 1
ATOM 675 C CA . VAL A 1 84 ? -3.684 11.559 14.221 1.00 93.56 84 VAL A CA 1
ATOM 676 C C . VAL A 1 84 ? -2.785 11.089 13.078 1.00 93.56 84 VAL A C 1
ATOM 678 O O . VAL A 1 84 ? -3.114 10.126 12.395 1.00 93.56 84 VAL A O 1
ATOM 681 N N . THR A 1 85 ? -1.642 11.742 12.870 1.00 91.25 85 THR A N 1
ATOM 682 C CA . THR A 1 85 ? -0.710 11.395 11.787 1.00 91.25 85 THR A CA 1
ATOM 683 C C . THR A 1 85 ? 0.284 10.293 12.189 1.00 91.25 85 THR A C 1
ATOM 685 O O . THR A 1 85 ? 0.610 10.159 13.375 1.00 91.25 85 THR A O 1
ATOM 688 N N . PRO A 1 86 ? 0.823 9.520 11.221 1.00 91.50 86 PRO A N 1
ATOM 689 C CA . PRO A 1 86 ? 1.864 8.528 11.487 1.00 91.50 86 PRO A CA 1
ATOM 690 C C . PRO A 1 86 ? 3.050 9.096 12.282 1.00 91.50 86 PRO A C 1
ATOM 692 O O . PRO A 1 86 ? 3.575 10.164 11.964 1.00 91.50 86 PRO A O 1
ATOM 695 N N . GLY A 1 87 ? 3.493 8.364 13.309 1.00 90.12 87 GLY A N 1
ATOM 696 C CA . GLY A 1 87 ? 4.618 8.744 14.174 1.00 90.12 87 GLY A CA 1
ATOM 697 C C . GLY A 1 87 ? 4.262 9.666 15.347 1.00 90.12 87 GLY A C 1
ATOM 698 O O . GLY A 1 87 ? 5.124 9.935 16.182 1.00 90.12 87 GLY A O 1
ATOM 699 N N . GLN A 1 88 ? 3.015 10.133 15.445 1.00 92.50 88 GLN A N 1
ATOM 700 C CA . GLN A 1 88 ? 2.522 10.845 16.626 1.00 92.50 88 GLN A CA 1
ATOM 701 C C . GLN A 1 88 ? 1.996 9.873 17.688 1.00 92.50 88 GLN A C 1
ATOM 703 O O . GLN A 1 88 ? 1.545 8.764 17.389 1.00 92.50 88 GLN A O 1
ATOM 708 N N . ALA A 1 89 ? 2.016 10.312 18.948 1.00 92.31 89 ALA A N 1
ATOM 709 C CA . ALA A 1 89 ? 1.421 9.553 20.041 1.00 92.31 89 ALA A CA 1
ATOM 710 C C . ALA A 1 89 ? -0.080 9.331 19.787 1.00 92.31 89 ALA A C 1
ATOM 712 O O . ALA A 1 89 ? -0.804 10.267 19.453 1.00 92.31 89 ALA A O 1
ATOM 713 N N . GLY A 1 90 ? -0.542 8.090 19.954 1.00 90.56 90 GLY A N 1
ATOM 714 C CA . GLY A 1 90 ? -1.935 7.707 19.709 1.00 90.56 90 GLY A CA 1
ATOM 715 C C . GLY A 1 90 ? -2.239 7.254 18.278 1.00 90.56 90 GLY A C 1
ATOM 716 O O . GLY A 1 90 ? -3.365 6.836 18.017 1.00 90.56 90 GLY A O 1
ATOM 717 N N . TYR A 1 91 ? -1.265 7.274 17.359 1.00 95.00 91 TYR A N 1
ATOM 718 C CA . TYR A 1 91 ? -1.438 6.611 16.068 1.00 95.00 91 TYR A CA 1
ATOM 719 C C . TYR A 1 91 ? -1.535 5.081 16.259 1.00 95.00 91 TYR A C 1
ATOM 721 O O . TYR A 1 91 ? -0.752 4.527 17.037 1.00 95.00 91 TYR A O 1
ATOM 729 N N . PRO A 1 92 ? -2.454 4.369 15.572 1.00 95.19 92 PRO A N 1
ATOM 730 C CA . PRO A 1 92 ? -2.683 2.940 15.815 1.00 95.19 92 PRO A CA 1
ATOM 731 C C . PRO A 1 92 ? -1.492 2.027 15.504 1.00 95.19 92 PRO A C 1
ATOM 733 O O . PRO A 1 92 ? -1.450 0.891 15.975 1.00 95.19 92 PRO A O 1
ATOM 736 N N . PHE A 1 93 ? -0.533 2.498 14.704 1.00 95.06 93 PHE A N 1
ATOM 737 C CA . PHE A 1 93 ? 0.586 1.696 14.219 1.00 95.06 93 PHE A CA 1
ATOM 738 C C . PHE A 1 93 ? 1.937 2.342 14.528 1.00 95.06 93 PHE A C 1
ATOM 740 O O . PHE A 1 93 ? 2.096 3.551 14.455 1.00 95.06 93 PHE A O 1
ATOM 747 N N . ASN A 1 94 ? 2.957 1.533 14.802 1.00 92.00 94 ASN A N 1
ATOM 748 C CA . ASN A 1 94 ? 4.322 2.018 15.032 1.00 92.00 94 ASN A CA 1
ATOM 749 C C . ASN A 1 94 ? 5.315 1.259 14.145 1.00 92.00 94 ASN A C 1
ATOM 751 O O . ASN A 1 94 ? 6.261 0.640 14.630 1.00 92.00 94 ASN A O 1
ATOM 755 N N . TYR A 1 95 ? 5.061 1.256 12.835 1.00 91.62 95 TYR A N 1
ATOM 756 C CA . TYR A 1 95 ? 5.952 0.622 11.866 1.00 91.62 95 TYR A CA 1
ATOM 757 C C . TYR A 1 95 ? 7.205 1.481 11.633 1.00 91.62 95 TYR A C 1
ATOM 759 O O . TYR A 1 95 ? 7.097 2.706 11.522 1.00 91.62 95 TYR A O 1
ATOM 767 N N . PRO A 1 96 ? 8.403 0.879 11.538 1.00 90.12 96 PRO A N 1
ATOM 768 C CA . PRO A 1 96 ? 9.608 1.622 11.195 1.00 90.12 96 PRO A CA 1
ATOM 769 C C . PRO A 1 96 ? 9.561 2.073 9.728 1.00 90.12 96 PRO A C 1
ATOM 771 O O . PRO A 1 96 ? 9.024 1.381 8.867 1.00 90.12 96 PRO A O 1
ATOM 774 N N . SER A 1 97 ? 10.188 3.211 9.410 1.00 84.94 97 SER A N 1
ATOM 775 C CA . SER A 1 97 ? 10.180 3.774 8.046 1.00 84.94 97 SER A CA 1
ATOM 776 C C . SER A 1 97 ? 10.865 2.893 6.996 1.00 84.94 97 SER A C 1
ATOM 778 O O . SER A 1 97 ? 10.663 3.090 5.800 1.00 84.94 97 SER A O 1
ATOM 780 N N . ARG A 1 98 ? 11.721 1.960 7.425 1.00 87.62 98 ARG A N 1
ATOM 781 C CA . ARG A 1 98 ? 12.361 0.965 6.564 1.00 87.62 98 ARG A CA 1
ATOM 782 C C . ARG A 1 98 ? 12.143 -0.411 7.170 1.00 87.62 98 ARG A C 1
ATOM 784 O O . ARG A 1 98 ? 12.571 -0.662 8.293 1.00 87.62 98 ARG A O 1
ATOM 791 N N . MET A 1 99 ? 11.493 -1.277 6.407 1.00 90.50 99 MET A N 1
ATOM 792 C CA . MET A 1 99 ? 11.291 -2.682 6.733 1.00 90.50 99 MET A CA 1
ATOM 793 C C . MET A 1 99 ? 11.868 -3.509 5.594 1.00 90.50 99 MET A C 1
ATOM 795 O O . MET A 1 99 ? 11.542 -3.267 4.432 1.00 90.50 99 MET A O 1
ATOM 799 N N . GLU A 1 100 ? 12.735 -4.458 5.923 1.00 89.62 100 GLU A N 1
ATOM 800 C CA . GLU A 1 100 ? 13.207 -5.433 4.946 1.00 89.62 100 GLU A CA 1
ATOM 801 C C . GLU A 1 100 ? 12.154 -6.524 4.769 1.00 89.62 100 GLU A C 1
ATOM 803 O O . GLU A 1 100 ? 11.531 -6.975 5.734 1.00 89.62 100 GLU A O 1
ATOM 808 N N . GLU A 1 101 ? 11.937 -6.933 3.522 1.00 88.19 101 GLU A N 1
ATOM 809 C CA . GLU A 1 101 ? 11.064 -8.059 3.225 1.00 88.19 101 GLU A CA 1
ATOM 810 C C . GLU A 1 101 ? 11.804 -9.361 3.556 1.00 88.19 101 GLU A C 1
ATOM 812 O O . GLU A 1 101 ? 12.929 -9.555 3.085 1.00 88.19 101 GLU A O 1
ATOM 817 N N . PRO A 1 102 ? 11.231 -10.239 4.401 1.00 88.81 102 PRO A N 1
ATOM 818 C CA . PRO A 1 102 ? 11.891 -11.485 4.757 1.00 88.81 102 PRO A CA 1
ATOM 819 C C . PRO A 1 102 ? 12.046 -12.375 3.519 1.00 88.81 102 PRO A C 1
ATOM 821 O O . PRO A 1 102 ? 11.218 -12.357 2.612 1.00 88.81 102 PRO A O 1
ATOM 824 N N . ALA A 1 103 ? 13.089 -13.211 3.510 1.00 85.88 103 ALA A N 1
ATOM 825 C CA . ALA A 1 103 ? 13.371 -14.120 2.394 1.00 85.88 103 ALA A CA 1
ATOM 826 C C . ALA A 1 103 ? 12.222 -15.104 2.107 1.00 85.88 103 ALA A C 1
ATOM 828 O O . ALA A 1 103 ? 12.074 -15.583 0.984 1.00 85.88 103 ALA A O 1
ATOM 829 N N . VAL A 1 104 ? 11.419 -15.410 3.128 1.00 87.88 104 VAL A N 1
ATOM 830 C CA . VAL A 1 104 ? 10.222 -16.238 3.023 1.00 87.88 104 VAL A CA 1
ATOM 831 C C . VAL A 1 104 ? 9.076 -15.490 3.678 1.00 87.88 104 VAL A C 1
ATOM 833 O O . VAL A 1 104 ? 9.148 -15.131 4.854 1.00 87.88 104 VAL A O 1
ATOM 836 N N . CYS A 1 105 ? 8.013 -15.279 2.911 1.00 86.25 105 CYS A N 1
ATOM 837 C CA . CYS A 1 105 ? 6.781 -14.718 3.431 1.00 86.25 105 CYS A CA 1
ATOM 838 C C . CYS A 1 105 ? 5.945 -15.799 4.120 1.00 86.25 105 CYS A C 1
ATOM 840 O O . CYS A 1 105 ? 5.896 -16.931 3.628 1.00 86.25 105 CYS A O 1
ATOM 842 N N . PRO A 1 106 ? 5.288 -15.476 5.248 1.00 79.75 106 PRO A N 1
ATOM 843 C CA . PRO A 1 106 ? 4.348 -16.396 5.868 1.00 79.75 106 PRO A CA 1
ATOM 844 C C . PRO A 1 106 ? 3.239 -16.753 4.874 1.00 79.75 106 PRO A C 1
ATOM 846 O O . PRO A 1 106 ? 2.843 -15.928 4.047 1.00 79.75 106 PRO A O 1
ATOM 849 N N . ALA A 1 107 ? 2.768 -17.998 4.945 1.00 68.00 107 ALA A N 1
ATOM 850 C CA . ALA A 1 107 ? 1.616 -18.418 4.163 1.00 68.00 107 ALA A CA 1
ATOM 851 C C . ALA A 1 107 ? 0.387 -17.571 4.561 1.00 68.00 107 ALA A C 1
ATOM 853 O O . ALA A 1 107 ? 0.266 -17.232 5.743 1.00 68.00 107 ALA A O 1
ATOM 854 N N . PRO A 1 108 ? -0.465 -17.198 3.590 1.00 58.69 108 PRO A N 1
ATOM 855 C CA . PRO A 1 108 ? -1.672 -16.415 3.841 1.00 58.69 108 PRO A CA 1
ATOM 856 C C . PRO A 1 108 ? -2.682 -17.140 4.736 1.00 58.69 108 PRO A C 1
ATOM 858 O O . PRO A 1 108 ? -2.695 -18.394 4.736 1.00 58.69 108 PRO A O 1
#

Sequence (108 aa):
MSLPRKWHPGLTVVVEWEKDPTPHAYGKWPEPMFSDAWHARMKKEKLNNTRHRAIVEVAPYEELGVIDVHFLPCNQVAVSAVAVTPGQAGYPFNYPSRMEEPAVCPAP

pLDDT: mean 92.33, std 6.47, range [54.41, 97.56]

Secondary structure (DSSP, 8-state):
----SS--TT-EEEEEEEE-SSTTGGGG-SSPTTSHHHHHHHHHHGGG-EEEEEEEEBPP-SS--EEEEEE-GGG-EEEEEESSPTTSTT-S----S--PPPSSPPP-